Protein AF-A0A357LBQ5-F1 (afdb_monomer_lite)

Radius of gyration: 18.87 Å; chains: 1; bounding box: 40×36×48 Å

Structure (mmCIF, N/CA/C/O backbone):
data_AF-A0A357LBQ5-F1
#
_entry.id   AF-A0A357LBQ5-F1
#
loop_
_atom_site.group_PDB
_atom_site.id
_atom_site.type_symbol
_atom_site.label_atom_id
_atom_site.label_alt_id
_atom_site.label_comp_id
_atom_site.label_asym_id
_atom_site.label_entity_id
_atom_site.label_seq_id
_atom_site.pdbx_PDB_ins_code
_atom_site.Cartn_x
_atom_site.Cartn_y
_atom_site.Cartn_z
_atom_site.occupancy
_atom_site.B_iso_or_equiv
_atom_site.auth_seq_id
_atom_site.auth_comp_id
_atom_site.auth_asym_id
_atom_site.auth_atom_id
_atom_site.pdbx_PDB_model_num
ATOM 1 N N . MET A 1 1 ? -6.646 -33.243 17.987 1.00 53.97 1 MET A N 1
ATOM 2 C CA . MET A 1 1 ? -5.919 -32.096 18.571 1.00 53.97 1 MET A CA 1
ATOM 3 C C . MET A 1 1 ? -4.744 -31.802 17.648 1.00 53.97 1 MET A C 1
ATOM 5 O O . MET A 1 1 ? -3.676 -32.335 17.884 1.00 53.97 1 MET A O 1
ATOM 9 N N . GLU A 1 2 ? -4.949 -31.067 16.552 1.00 61.12 2 GLU A N 1
ATOM 10 C CA . GLU A 1 2 ? -3.895 -30.825 15.539 1.00 61.12 2 GLU A CA 1
ATOM 11 C C . GLU A 1 2 ? -4.047 -29.458 14.842 1.00 61.12 2 GLU A C 1
ATOM 13 O O . GLU A 1 2 ? -3.801 -29.332 13.647 1.00 61.12 2 GLU A O 1
ATOM 18 N N . ASP A 1 3 ? -4.460 -28.410 15.560 1.00 61.91 3 ASP A N 1
ATOM 19 C CA . ASP A 1 3 ? -4.503 -27.060 14.971 1.00 61.91 3 ASP A CA 1
ATOM 20 C C . ASP A 1 3 ? -4.048 -25.977 15.954 1.00 61.91 3 ASP A C 1
ATOM 22 O O . ASP A 1 3 ? -4.713 -24.969 16.151 1.00 61.91 3 ASP A O 1
ATOM 26 N N . ASP A 1 4 ? -2.909 -26.214 16.609 1.00 66.31 4 ASP A N 1
ATOM 27 C CA . ASP A 1 4 ? -2.214 -25.196 17.414 1.00 66.31 4 ASP A CA 1
ATOM 28 C C . ASP A 1 4 ? -0.842 -24.860 16.809 1.00 66.31 4 ASP A C 1
ATOM 30 O O . ASP A 1 4 ? 0.158 -24.655 17.494 1.00 66.31 4 ASP A O 1
ATOM 34 N N . ARG A 1 5 ? -0.759 -24.872 15.471 1.00 71.12 5 ARG A N 1
ATOM 35 C CA . ARG A 1 5 ? 0.413 -24.326 14.783 1.00 71.12 5 ARG A CA 1
ATOM 36 C C . ARG A 1 5 ? 0.299 -22.802 14.822 1.00 71.12 5 ARG A C 1
ATOM 38 O O . ARG A 1 5 ? -0.738 -22.286 14.394 1.00 71.12 5 ARG A O 1
ATOM 45 N N . PRO A 1 6 ? 1.335 -22.072 15.274 1.00 69.94 6 PRO A N 1
ATOM 46 C CA . PRO A 1 6 ? 1.347 -20.621 15.189 1.00 69.94 6 PRO A CA 1
ATOM 47 C C . PRO A 1 6 ? 1.102 -20.207 13.739 1.00 69.94 6 PRO A C 1
ATOM 49 O O . PRO A 1 6 ? 1.891 -20.531 12.850 1.00 69.94 6 PRO A O 1
ATOM 52 N N . LYS A 1 7 ? -0.025 -19.538 13.484 1.00 73.56 7 LYS A N 1
ATOM 53 C CA . LYS A 1 7 ? -0.291 -18.940 12.175 1.00 73.56 7 LYS A CA 1
ATOM 54 C C . LYS A 1 7 ? 0.791 -17.891 11.957 1.00 73.56 7 LYS A C 1
ATOM 56 O O . LYS A 1 7 ? 0.954 -17.016 12.806 1.00 73.56 7 LYS A O 1
ATOM 61 N N . GLU A 1 8 ? 1.549 -18.016 10.868 1.00 76.31 8 GLU A N 1
ATOM 62 C CA . GLU A 1 8 ? 2.576 -17.033 10.528 1.00 76.31 8 GLU A CA 1
ATOM 63 C C . GLU A 1 8 ? 1.965 -15.631 10.571 1.00 76.31 8 GLU A C 1
ATOM 65 O O . GLU A 1 8 ? 0.858 -15.400 10.069 1.00 76.31 8 GLU A O 1
ATOM 70 N N . ALA A 1 9 ? 2.668 -14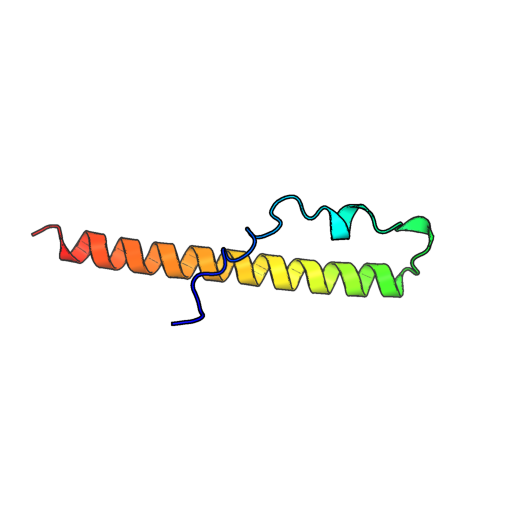.706 11.225 1.00 82.25 9 ALA A N 1
ATOM 71 C CA . ALA A 1 9 ? 2.235 -13.323 11.272 1.00 82.25 9 ALA A CA 1
ATOM 72 C C . ALA A 1 9 ? 2.135 -12.779 9.834 1.00 82.25 9 ALA A C 1
ATOM 74 O O . ALA A 1 9 ? 2.980 -13.110 8.997 1.00 82.25 9 ALA A O 1
ATOM 75 N N . PRO A 1 10 ? 1.117 -11.958 9.526 1.00 85.56 10 PRO A N 1
ATOM 76 C CA . PRO A 1 10 ? 1.002 -11.363 8.204 1.00 85.56 10 PRO A CA 1
ATOM 77 C C . PRO A 1 10 ? 2.235 -10.501 7.901 1.00 85.56 10 PRO A C 1
ATOM 79 O O . PRO A 1 10 ? 2.711 -9.762 8.763 1.00 85.56 10 PRO A O 1
ATOM 82 N N . ASP A 1 11 ? 2.733 -10.580 6.667 1.00 89.25 11 ASP A N 1
ATOM 83 C CA . ASP A 1 11 ? 3.834 -9.744 6.179 1.00 89.25 11 ASP A CA 1
ATOM 84 C C . ASP A 1 11 ? 3.348 -8.298 5.993 1.00 89.25 11 ASP A C 1
ATOM 86 O O . ASP A 1 11 ? 2.775 -7.941 4.963 1.00 89.25 11 ASP A O 1
ATOM 90 N N . LEU A 1 12 ? 3.552 -7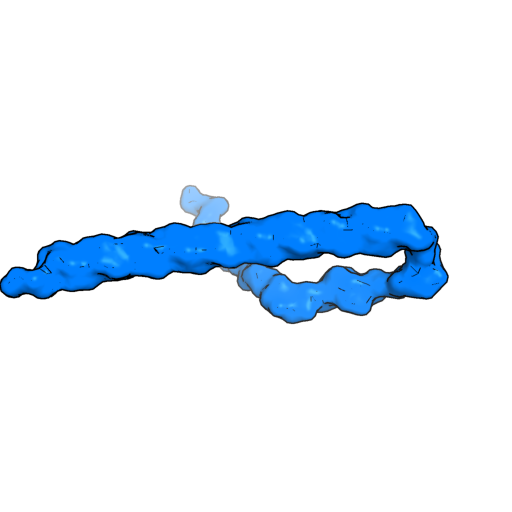.471 7.021 1.00 90.94 12 LEU A N 1
ATOM 91 C CA . LEU A 1 12 ? 3.191 -6.051 7.008 1.00 90.94 12 LEU A CA 1
ATOM 92 C C . LEU A 1 12 ? 4.216 -5.180 6.267 1.00 90.94 12 LEU A C 1
ATOM 94 O O . LEU A 1 12 ? 3.907 -4.036 5.937 1.00 90.94 12 LEU A O 1
ATOM 98 N N . THR A 1 13 ? 5.431 -5.684 6.030 1.00 92.88 13 THR A N 1
ATOM 99 C CA . THR A 1 13 ? 6.510 -4.931 5.369 1.00 92.88 13 THR A CA 1
ATOM 100 C C . THR A 1 13 ? 6.475 -5.085 3.852 1.00 92.88 13 THR A C 1
ATOM 102 O O . THR A 1 13 ? 7.159 -4.339 3.150 1.00 92.88 13 THR A O 1
ATOM 105 N N . LEU A 1 14 ? 5.658 -6.014 3.340 1.00 92.88 14 LEU A N 1
ATOM 106 C CA . LEU A 1 14 ? 5.550 -6.343 1.919 1.00 92.88 14 LEU A CA 1
ATOM 107 C C . LEU A 1 14 ? 6.912 -6.745 1.334 1.00 92.88 14 LEU A C 1
ATOM 109 O O . LEU A 1 14 ? 7.226 -6.452 0.177 1.00 92.88 14 LEU A O 1
ATOM 113 N N . GLU A 1 15 ? 7.738 -7.428 2.128 1.00 93.12 15 GLU A N 1
ATOM 114 C CA . GLU A 1 15 ? 9.131 -7.727 1.795 1.00 93.12 15 GLU A CA 1
ATOM 115 C C . GLU A 1 15 ? 9.272 -8.487 0.474 1.00 93.12 15 GLU A C 1
ATOM 117 O O . GLU A 1 15 ? 10.140 -8.185 -0.349 1.00 93.12 15 GLU A O 1
ATOM 122 N N . LYS A 1 16 ? 8.404 -9.479 0.250 1.00 90.88 16 LYS A N 1
ATOM 123 C CA . LYS A 1 16 ? 8.409 -10.267 -0.992 1.00 90.88 16 LYS A CA 1
ATOM 124 C C . LYS A 1 16 ? 8.054 -9.412 -2.207 1.00 90.88 16 LYS A C 1
ATOM 126 O O . LYS A 1 16 ? 8.640 -9.598 -3.269 1.00 90.88 16 LYS A O 1
ATOM 131 N N . LEU A 1 17 ? 7.120 -8.473 -2.048 1.00 93.56 17 LEU A N 1
ATOM 132 C CA . LEU A 1 17 ? 6.701 -7.557 -3.107 1.00 93.56 17 LEU A CA 1
ATOM 133 C C . LEU A 1 17 ? 7.823 -6.563 -3.443 1.00 93.56 17 LEU A C 1
ATOM 135 O O . LEU A 1 17 ? 8.085 -6.327 -4.622 1.00 93.56 17 LEU A O 1
ATOM 139 N N . GLY A 1 18 ? 8.496 -6.017 -2.424 1.00 93.31 18 GLY A N 1
ATOM 140 C CA . GLY A 1 18 ? 9.586 -5.047 -2.574 1.00 93.31 18 GLY A CA 1
ATOM 141 C C . GLY A 1 18 ? 10.858 -5.616 -3.213 1.00 93.31 18 GLY A C 1
ATOM 142 O O . GLY A 1 18 ? 11.591 -4.879 -3.863 1.00 93.31 18 GLY A O 1
ATOM 143 N N . LYS A 1 19 ? 11.100 -6.928 -3.090 1.00 96.19 19 LYS A N 1
ATOM 144 C CA . LYS A 1 19 ? 12.241 -7.624 -3.722 1.00 96.19 19 LYS A CA 1
ATOM 145 C C . LYS A 1 19 ? 12.073 -7.855 -5.234 1.00 96.19 19 LYS A C 1
ATOM 147 O O . LYS A 1 19 ? 13.012 -8.315 -5.876 1.00 96.19 19 LYS A O 1
ATOM 152 N N . GLN A 1 20 ? 10.899 -7.588 -5.808 1.00 94.94 20 GLN A N 1
ATOM 153 C CA . GLN A 1 20 ? 10.644 -7.802 -7.236 1.00 94.94 20 GLN A CA 1
ATOM 154 C C . GLN A 1 20 ? 11.178 -6.630 -8.068 1.00 94.94 20 GLN A C 1
ATOM 156 O O . GLN A 1 20 ? 10.735 -5.496 -7.895 1.00 94.94 20 GLN A O 1
ATOM 161 N N . ASP A 1 21 ? 12.099 -6.914 -8.992 1.00 96.19 21 ASP A N 1
ATOM 162 C CA . ASP A 1 21 ? 12.741 -5.894 -9.823 1.00 96.19 21 ASP A CA 1
ATOM 163 C C . ASP A 1 21 ? 11.802 -5.354 -10.914 1.00 96.19 21 ASP A C 1
ATOM 165 O O . ASP A 1 21 ? 11.463 -6.043 -11.881 1.00 96.19 21 ASP A O 1
ATOM 169 N N . LEU A 1 22 ? 11.412 -4.088 -10.766 1.00 96.81 22 LEU A N 1
ATOM 170 C CA . LEU A 1 22 ? 10.513 -3.392 -11.684 1.00 96.81 22 LEU A CA 1
ATOM 171 C C . LEU A 1 22 ? 11.153 -3.076 -13.042 1.00 96.81 22 LEU A C 1
ATOM 173 O O . LEU A 1 22 ? 10.416 -2.918 -14.012 1.00 96.81 22 LEU A O 1
ATOM 177 N N . TYR A 1 23 ? 12.485 -3.003 -13.145 1.00 96.69 23 TYR A N 1
ATOM 178 C CA . TYR A 1 23 ? 13.160 -2.684 -14.413 1.00 96.69 23 TYR A CA 1
ATOM 179 C C . TYR A 1 23 ? 12.974 -3.773 -15.474 1.00 96.69 23 TYR A C 1
ATOM 181 O O . TYR A 1 23 ? 13.087 -3.503 -16.668 1.00 96.69 23 TYR A O 1
ATOM 189 N N . THR A 1 24 ? 12.662 -4.995 -15.044 1.00 96.62 24 THR A N 1
ATOM 190 C CA . THR A 1 24 ? 12.398 -6.138 -15.928 1.00 96.62 24 THR A CA 1
ATOM 191 C C . THR A 1 24 ? 10.938 -6.235 -16.381 1.00 96.62 24 THR A C 1
ATOM 193 O O . THR A 1 24 ? 10.614 -7.061 -17.232 1.00 96.62 24 THR A O 1
ATOM 196 N N . MET A 1 25 ? 10.049 -5.403 -15.827 1.00 97.44 25 MET A N 1
ATOM 197 C CA . MET A 1 25 ? 8.609 -5.458 -16.078 1.00 97.44 25 MET A CA 1
ATOM 198 C C . MET A 1 25 ? 8.212 -4.556 -17.247 1.00 97.44 25 MET A C 1
ATOM 200 O O . MET A 1 25 ? 8.679 -3.422 -17.368 1.00 97.44 25 MET A O 1
ATOM 204 N N . SER A 1 26 ? 7.293 -5.025 -18.093 1.00 98.31 26 SER A N 1
ATOM 205 C CA . SER A 1 26 ? 6.713 -4.174 -19.133 1.00 98.31 26 SER A CA 1
ATOM 206 C C . SER A 1 26 ? 5.766 -3.128 -18.530 1.00 98.31 26 SER A C 1
ATOM 208 O O . SER A 1 26 ? 5.269 -3.263 -17.411 1.00 98.31 26 SER A O 1
ATOM 210 N N . VAL A 1 27 ? 5.425 -2.091 -19.304 1.00 98.38 27 VAL A N 1
ATOM 211 C CA . VAL A 1 27 ? 4.398 -1.111 -18.897 1.00 98.38 27 VAL A CA 1
ATOM 212 C C . VAL A 1 27 ? 3.050 -1.791 -18.611 1.00 98.38 27 VAL A C 1
ATOM 214 O O . VAL A 1 27 ? 2.328 -1.358 -17.713 1.00 98.38 27 VAL A O 1
ATOM 217 N N . GLY A 1 28 ? 2.706 -2.850 -19.351 1.00 98.62 28 GLY A N 1
ATOM 218 C CA . GLY A 1 28 ? 1.491 -3.634 -19.115 1.00 98.62 28 GLY A CA 1
ATOM 219 C C . GLY A 1 28 ? 1.518 -4.342 -17.761 1.00 98.62 28 GLY A C 1
ATOM 220 O O . GLY A 1 28 ? 0.561 -4.231 -16.995 1.00 98.62 28 GLY A O 1
ATOM 221 N N . ASP A 1 29 ? 2.645 -4.974 -17.429 1.00 98.19 29 ASP A N 1
ATOM 222 C CA . ASP A 1 29 ? 2.841 -5.661 -16.147 1.00 98.19 29 ASP A CA 1
ATOM 223 C C . ASP A 1 29 ? 2.777 -4.680 -14.976 1.00 98.19 29 ASP A C 1
ATOM 225 O O . ASP A 1 29 ? 2.100 -4.930 -13.979 1.00 98.19 29 ASP A O 1
ATOM 229 N N . LEU A 1 30 ? 3.420 -3.517 -15.118 1.00 98.44 30 LEU A N 1
ATOM 230 C CA . LEU A 1 30 ? 3.382 -2.460 -14.108 1.00 98.44 30 LEU A CA 1
ATOM 231 C C . LEU A 1 30 ? 1.953 -1.943 -13.889 1.00 98.44 30 LEU A C 1
ATOM 233 O O . LEU A 1 30 ? 1.548 -1.737 -12.745 1.00 98.44 30 LEU A O 1
ATOM 237 N N . ARG A 1 31 ? 1.156 -1.787 -14.955 1.00 98.62 31 ARG A N 1
ATOM 238 C CA . ARG A 1 31 ? -0.264 -1.411 -14.843 1.00 98.62 31 ARG A CA 1
ATOM 239 C C . ARG A 1 31 ? -1.077 -2.481 -14.117 1.00 98.62 31 ARG A C 1
ATOM 241 O O . ARG A 1 31 ? -1.797 -2.147 -13.181 1.00 98.62 31 ARG A O 1
ATOM 248 N N . ALA A 1 32 ? -0.932 -3.748 -14.499 1.00 98.38 32 ALA A N 1
ATOM 249 C CA . ALA A 1 32 ? -1.637 -4.858 -13.856 1.00 98.38 32 ALA A CA 1
ATOM 250 C C . ALA A 1 32 ? -1.268 -4.990 -12.366 1.00 98.38 32 ALA A C 1
ATOM 252 O O . ALA A 1 32 ? -2.139 -5.183 -11.510 1.00 98.38 32 ALA A O 1
ATOM 253 N N . ARG A 1 33 ? 0.018 -4.812 -12.043 1.00 97.69 33 ARG A N 1
ATOM 254 C CA . ARG A 1 33 ? 0.524 -4.772 -10.668 1.00 97.69 33 ARG A CA 1
ATOM 255 C C . ARG A 1 33 ? -0.125 -3.643 -9.868 1.00 97.69 33 ARG A C 1
ATOM 257 O O . ARG A 1 33 ? -0.601 -3.889 -8.765 1.00 97.69 33 ARG A O 1
ATOM 264 N N . ILE A 1 34 ? -0.169 -2.425 -10.413 1.00 98.12 34 ILE A N 1
ATOM 265 C CA . ILE A 1 34 ? -0.779 -1.265 -9.745 1.00 98.12 34 ILE A CA 1
ATOM 266 C C . ILE A 1 34 ? -2.260 -1.515 -9.444 1.00 98.12 34 ILE A C 1
ATOM 268 O O . ILE A 1 34 ? -2.695 -1.272 -8.320 1.00 98.12 34 ILE A O 1
ATOM 272 N N . GLU A 1 35 ? -3.030 -2.018 -10.408 1.00 98.69 35 GLU A N 1
ATOM 273 C CA . GLU A 1 35 ? -4.462 -2.283 -10.201 1.00 98.69 35 GLU A CA 1
ATOM 274 C C . GLU A 1 35 ? -4.704 -3.361 -9.136 1.00 98.69 35 GLU A C 1
ATOM 276 O O . GLU A 1 35 ? -5.589 -3.222 -8.286 1.00 98.69 35 GLU A O 1
ATOM 281 N N . SER A 1 36 ? -3.852 -4.389 -9.104 1.00 97.94 36 SER A N 1
ATOM 282 C CA . SER A 1 36 ? -3.889 -5.414 -8.056 1.00 97.94 36 SER A CA 1
ATOM 283 C C . SER A 1 36 ? -3.608 -4.819 -6.671 1.00 97.94 36 SER A C 1
ATOM 285 O O . SER A 1 36 ? -4.332 -5.095 -5.716 1.00 97.94 36 SER A O 1
ATOM 287 N N . LEU A 1 37 ? -2.599 -3.947 -6.557 1.00 97.19 37 LEU A N 1
ATOM 288 C CA . LEU A 1 37 ? -2.251 -3.296 -5.290 1.00 97.19 37 LEU A CA 1
ATOM 289 C C . LEU A 1 37 ? -3.350 -2.349 -4.798 1.00 97.19 37 LEU A C 1
ATOM 291 O O . LEU A 1 37 ? -3.660 -2.347 -3.611 1.00 97.19 37 LEU A O 1
ATOM 295 N N . LYS A 1 38 ? -3.983 -1.584 -5.692 1.00 98.00 38 LYS A N 1
ATOM 296 C CA . LYS A 1 38 ? -5.124 -0.726 -5.332 1.00 98.00 38 LYS A CA 1
ATOM 297 C C . LYS A 1 38 ? -6.308 -1.534 -4.808 1.00 98.00 38 LYS A C 1
ATOM 299 O O . LYS A 1 38 ? -6.935 -1.132 -3.833 1.00 98.00 38 LYS A O 1
ATOM 304 N N . THR A 1 39 ? -6.594 -2.672 -5.438 1.00 98.06 39 THR A N 1
ATOM 305 C CA . THR A 1 39 ? -7.653 -3.586 -4.985 1.00 98.06 39 THR A CA 1
ATOM 306 C C . THR A 1 39 ? -7.370 -4.083 -3.567 1.00 98.06 39 THR A C 1
ATOM 308 O O . THR A 1 39 ? -8.266 -4.102 -2.724 1.00 98.06 39 THR A O 1
ATOM 311 N N . GLU A 1 40 ? -6.114 -4.423 -3.274 1.00 97.06 40 GLU A N 1
ATOM 312 C CA . GLU A 1 40 ? -5.715 -4.862 -1.937 1.00 97.06 40 GLU A CA 1
ATOM 313 C C . GLU A 1 40 ? -5.794 -3.733 -0.897 1.00 97.06 40 GLU A C 1
ATOM 315 O O . GLU A 1 40 ? -6.261 -3.961 0.219 1.00 97.06 40 GLU A O 1
ATOM 320 N N . VAL A 1 41 ? -5.432 -2.497 -1.264 1.00 96.81 41 VAL A N 1
ATOM 321 C CA . VAL A 1 41 ? -5.632 -1.318 -0.401 1.00 96.81 41 VAL A CA 1
ATOM 322 C C . VAL A 1 41 ? -7.113 -1.144 -0.059 1.00 96.81 41 VAL A C 1
ATOM 324 O O . VAL A 1 41 ? -7.453 -1.070 1.121 1.00 96.81 41 VAL A O 1
ATOM 327 N N . ALA A 1 42 ? -8.003 -1.186 -1.055 1.00 97.25 42 ALA A N 1
ATOM 328 C CA . ALA A 1 42 ? -9.445 -1.079 -0.830 1.00 97.25 42 ALA A CA 1
ATOM 329 C C . ALA A 1 42 ? -9.978 -2.197 0.088 1.00 97.25 42 ALA A C 1
ATOM 331 O O . ALA A 1 42 ? -10.831 -1.955 0.945 1.00 97.25 42 ALA A O 1
ATOM 332 N N . ARG A 1 43 ? -9.450 -3.422 -0.036 1.00 96.56 43 ARG A N 1
ATOM 333 C CA . ARG A 1 43 ? -9.797 -4.544 0.851 1.00 96.56 43 ARG A CA 1
ATOM 334 C C . ARG A 1 43 ? -9.385 -4.275 2.301 1.00 96.56 43 ARG A C 1
ATOM 336 O O . ARG A 1 43 ? -10.169 -4.534 3.218 1.00 96.56 43 ARG A O 1
ATOM 343 N N . CYS A 1 44 ? -8.181 -3.746 2.514 1.00 95.75 44 CYS A N 1
ATOM 344 C CA . CYS A 1 44 ? -7.694 -3.353 3.836 1.00 95.75 44 CYS A CA 1
ATOM 345 C C . CYS A 1 44 ? -8.551 -2.238 4.449 1.00 95.75 44 CYS A C 1
ATOM 347 O O . CYS A 1 44 ? -8.962 -2.348 5.606 1.00 95.75 44 CYS A O 1
ATOM 349 N N . GLU A 1 45 ? -8.871 -1.204 3.674 1.00 96.19 45 GLU A N 1
ATOM 350 C CA . GLU A 1 45 ? -9.725 -0.092 4.106 1.00 96.19 45 GLU A CA 1
ATOM 351 C C . GLU A 1 45 ? -11.132 -0.570 4.487 1.00 96.19 45 GLU A C 1
ATOM 353 O O . GLU A 1 45 ? -11.633 -0.217 5.557 1.00 96.19 45 GLU A O 1
ATOM 358 N N . ALA A 1 46 ? -11.740 -1.451 3.687 1.00 95.44 46 ALA A N 1
ATOM 359 C CA . ALA A 1 46 ? -13.039 -2.046 3.998 1.00 95.44 46 ALA A CA 1
ATOM 360 C C . ALA A 1 46 ? -13.010 -2.874 5.297 1.00 95.44 46 ALA A C 1
ATOM 362 O O . ALA A 1 46 ? -13.931 -2.793 6.115 1.00 95.44 46 ALA A O 1
ATOM 363 N N . ALA A 1 47 ? -11.936 -3.638 5.532 1.00 94.44 47 ALA A N 1
ATOM 364 C CA . ALA A 1 47 ? -11.765 -4.393 6.773 1.00 94.44 47 ALA A CA 1
ATOM 365 C C . ALA A 1 47 ? -11.603 -3.476 7.999 1.00 94.44 47 ALA A C 1
ATOM 367 O O . ALA A 1 47 ? -12.101 -3.800 9.079 1.00 94.44 47 ALA A O 1
ATOM 368 N N . ILE A 1 48 ? -10.925 -2.334 7.848 1.00 92.38 48 ILE A N 1
ATOM 369 C CA . ILE A 1 48 ? -10.814 -1.313 8.899 1.00 92.38 48 ILE A CA 1
ATOM 370 C C . ILE A 1 48 ? -12.187 -0.701 9.188 1.00 92.38 48 ILE A C 1
ATOM 372 O O . ILE A 1 48 ? -12.594 -0.658 10.350 1.00 92.38 48 ILE A O 1
ATOM 376 N N . ALA A 1 49 ? -12.912 -0.278 8.149 1.00 91.44 49 ALA A N 1
ATOM 377 C CA . ALA A 1 49 ? -14.243 0.309 8.282 1.00 91.44 49 ALA A CA 1
ATOM 378 C C . ALA A 1 49 ? -15.203 -0.641 9.016 1.00 91.44 49 ALA A C 1
ATOM 380 O O . ALA A 1 49 ? -15.764 -0.270 10.043 1.00 91.44 49 ALA A O 1
ATOM 381 N N . SER A 1 50 ? -15.274 -1.907 8.592 1.00 88.00 50 SER A N 1
ATOM 382 C CA . SER A 1 50 ? -16.118 -2.929 9.229 1.00 88.00 50 SER A CA 1
ATOM 383 C C . SER A 1 50 ? -15.828 -3.110 10.727 1.00 88.00 50 SER A C 1
ATOM 385 O O . SER A 1 50 ? -16.749 -3.236 11.541 1.00 88.00 50 SER A O 1
ATOM 387 N N . ARG A 1 51 ? -14.550 -3.086 11.129 1.00 88.06 51 ARG A N 1
ATOM 388 C CA . ARG A 1 51 ? -14.155 -3.206 12.543 1.00 88.06 51 ARG A CA 1
ATOM 389 C C . ARG A 1 51 ? -14.507 -1.953 13.346 1.00 88.06 51 ARG A C 1
ATOM 391 O O . ARG A 1 51 ? -14.944 -2.072 14.490 1.00 88.06 51 ARG A O 1
ATOM 398 N N . ASN A 1 52 ? -14.348 -0.771 12.754 1.00 80.69 52 ASN A N 1
ATOM 399 C CA . ASN A 1 52 ? -14.716 0.492 13.391 1.00 80.69 52 ASN A CA 1
ATOM 400 C C . ASN A 1 52 ? -16.234 0.635 13.552 1.00 80.69 52 ASN A C 1
ATOM 402 O O . ASN A 1 52 ? -16.682 1.057 14.616 1.00 80.69 52 ASN A O 1
ATOM 406 N N . ASP A 1 53 ? -17.022 0.219 12.561 1.00 71.62 53 ASP A N 1
ATOM 407 C CA . ASP A 1 53 ? -18.487 0.222 12.637 1.00 71.62 53 ASP A CA 1
ATOM 408 C C . ASP A 1 53 ? -18.983 -0.728 13.730 1.00 71.62 53 ASP A C 1
ATOM 410 O O . ASP A 1 53 ? -19.844 -0.366 14.534 1.00 71.62 53 ASP A O 1
ATOM 414 N N . THR A 1 54 ? -18.364 -1.909 13.832 1.00 69.88 54 THR A N 1
ATOM 415 C CA . THR A 1 54 ?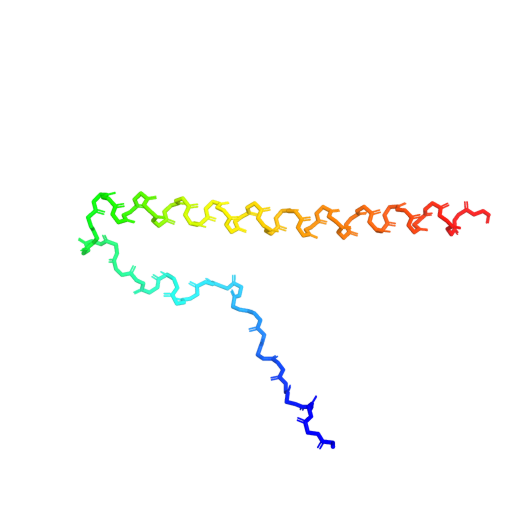 -18.644 -2.873 14.906 1.00 69.88 54 THR A CA 1
ATOM 416 C C . THR A 1 54 ? -18.340 -2.273 1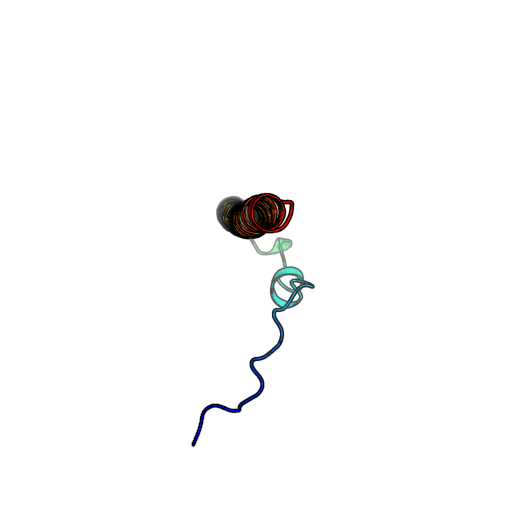6.282 1.00 69.88 54 THR A C 1
ATOM 418 O O . THR A 1 54 ? -19.142 -2.402 17.208 1.00 69.88 54 THR A O 1
ATOM 421 N N . ARG A 1 55 ? -17.213 -1.562 16.422 1.00 63.59 55 ARG A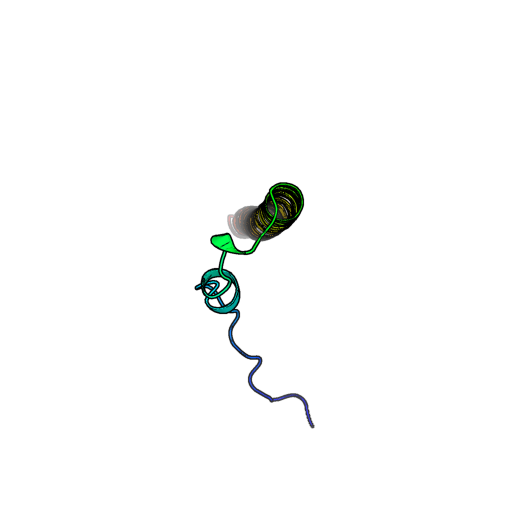 N 1
ATOM 422 C CA . ARG A 1 55 ? -16.847 -0.880 17.671 1.00 63.59 55 ARG A CA 1
ATOM 423 C C . ARG A 1 55 ? -17.795 0.276 17.999 1.00 63.59 55 ARG A C 1
ATOM 425 O O . ARG A 1 55 ? -18.223 0.393 19.140 1.00 63.59 55 ARG A O 1
ATOM 432 N N . SER A 1 56 ? -18.168 1.094 17.015 1.00 62.16 56 SER A N 1
ATOM 433 C CA . SER A 1 56 ? -19.104 2.210 17.209 1.00 62.16 56 SER A CA 1
ATOM 434 C C . SER A 1 56 ? -20.509 1.729 17.588 1.00 62.16 56 SER A C 1
ATOM 436 O O . SER A 1 56 ? -21.181 2.360 18.406 1.00 62.16 56 SER A O 1
ATOM 438 N N . ALA A 1 57 ? -20.953 0.598 17.033 1.00 59.09 57 ALA A N 1
ATOM 439 C CA . ALA A 1 57 ? -22.204 -0.046 17.418 1.00 59.09 57 ALA A CA 1
ATOM 440 C C . ALA A 1 57 ? -22.145 -0.603 18.852 1.00 59.09 57 ALA A C 1
ATOM 442 O O . ALA A 1 57 ? -23.094 -0.417 19.614 1.00 59.09 57 ALA A O 1
ATOM 443 N N . ALA A 1 58 ? -21.024 -1.217 19.245 1.00 62.00 58 ALA A N 1
ATOM 444 C CA . ALA A 1 58 ? -20.815 -1.702 20.608 1.00 62.00 58 ALA A CA 1
ATOM 445 C C . ALA A 1 58 ? -20.770 -0.551 21.631 1.00 62.00 58 ALA A C 1
ATOM 447 O O . ALA A 1 58 ? -21.486 -0.595 22.628 1.00 62.00 58 ALA A O 1
ATOM 448 N N . ASP A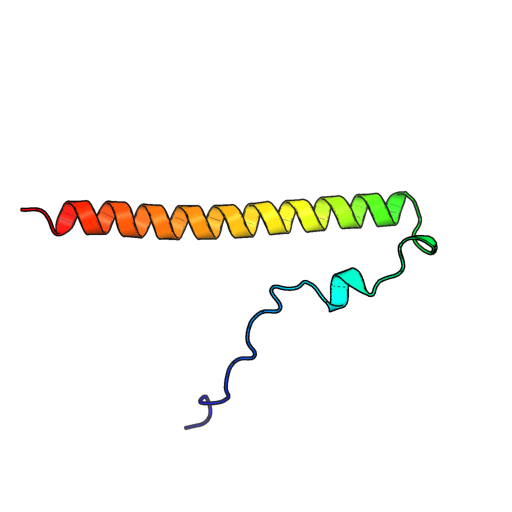 1 59 ? -20.021 0.523 21.365 1.00 60.38 59 ASP A N 1
ATOM 449 C CA . ASP A 1 59 ? -19.892 1.668 22.282 1.00 60.38 59 ASP A CA 1
ATOM 450 C C . ASP A 1 59 ? -21.241 2.365 22.557 1.00 60.38 59 ASP A C 1
ATOM 452 O O . ASP A 1 59 ? -21.453 2.902 23.646 1.00 60.38 59 ASP A O 1
ATOM 456 N N . LYS A 1 60 ? -22.180 2.330 21.601 1.00 61.72 60 LYS A N 1
ATOM 457 C CA . LYS A 1 60 ? -23.555 2.832 21.785 1.00 61.72 60 LYS A CA 1
ATOM 458 C C . LYS A 1 60 ? -24.428 1.905 22.633 1.00 61.72 60 LYS A C 1
ATOM 460 O O . LYS A 1 60 ? -25.351 2.387 23.276 1.00 61.72 60 LYS A O 1
ATOM 465 N N . LEU A 1 61 ? -24.149 0.602 22.641 1.00 61.22 61 LEU A N 1
ATOM 466 C CA . LEU A 1 61 ? -24.898 -0.391 23.415 1.00 61.22 61 LEU A CA 1
ATOM 467 C C . LEU A 1 61 ? -24.474 -0.421 24.895 1.00 61.22 61 LEU A C 1
ATOM 469 O O . LEU A 1 61 ? -25.290 -0.741 25.753 1.00 61.22 61 LEU A O 1
ATOM 473 N N . PHE A 1 62 ? -23.221 -0.063 25.198 1.00 61.84 62 PHE A N 1
ATOM 474 C CA . PHE A 1 62 ? -22.655 -0.101 26.557 1.00 61.84 62 PHE A CA 1
ATOM 475 C C . PHE A 1 62 ? -22.676 1.245 27.307 1.00 61.84 62 PHE A C 1
ATOM 477 O O . PHE A 1 62 ? -22.179 1.324 28.428 1.00 61.84 62 PHE A O 1
ATOM 484 N N . ARG A 1 63 ? -23.247 2.307 26.722 1.00 52.72 63 ARG A N 1
ATOM 485 C CA . ARG A 1 63 ? -23.485 3.601 27.390 1.00 52.72 63 ARG A CA 1
ATOM 486 C C . ARG A 1 63 ? -24.986 3.813 27.600 1.00 52.72 63 ARG A C 1
ATOM 488 O O . ARG A 1 63 ? -25.608 4.576 26.865 1.00 52.72 63 ARG A O 1
ATOM 495 N N . PHE A 1 64 ? -25.520 3.133 28.613 1.00 56.31 64 PHE A N 1
ATOM 496 C CA . PHE A 1 64 ? -26.783 3.445 29.286 1.00 56.31 64 PHE A CA 1
ATOM 497 C C . PHE A 1 64 ? -26.511 3.635 30.776 1.00 56.31 64 PHE A C 1
ATOM 499 O O . PHE A 1 64 ? -25.682 2.863 31.311 1.00 56.31 64 PHE A O 1
#

pLDDT: mean 85.02, std 15.14, range [52.72, 98.69]

Foldseek 3Di:
DPPPDPDPDDDPVCVVVVPDDPVPDDPVRVVVVVVVVVVVVVVVVVVVVVVVVVVVVVVVVPPD

Secondary structure (DSSP, 8-state):
------PPPP-SS-HHHHTS-GGGS-HHHHHHHHHHHHHHHHHHHHHHHHHHHHHHHHHHHS--

Sequence (64 aa):
MEDDRPKEAPDLTLEKLGKQDLYTMSVGDLRARIESLKTEVARCEAAIASRNDTRSAADKLFRF